Protein AF-A0A847CSB2-F1 (afdb_monomer)

Structure (mmCIF, N/CA/C/O backbone):
data_AF-A0A847CSB2-F1
#
_entry.id   AF-A0A847CSB2-F1
#
loop_
_atom_site.group_PDB
_atom_site.id
_atom_site.type_symbol
_atom_site.label_atom_id
_atom_site.label_alt_id
_atom_site.label_comp_id
_atom_site.label_asym_id
_atom_site.label_entity_id
_atom_site.label_seq_id
_atom_site.pdbx_PDB_ins_code
_atom_site.Cartn_x
_atom_site.Cartn_y
_atom_site.Cartn_z
_atom_site.occupancy
_atom_site.B_iso_or_equiv
_atom_site.auth_seq_id
_atom_site.auth_comp_id
_atom_site.auth_asym_id
_atom_site.auth_atom_id
_atom_site.pdbx_PDB_model_num
ATOM 1 N N . ASP A 1 1 ? -4.315 -26.246 12.226 1.00 45.91 1 ASP A N 1
ATOM 2 C CA . ASP A 1 1 ? -5.671 -25.844 11.808 1.00 45.91 1 ASP A CA 1
ATOM 3 C C . ASP A 1 1 ? -6.004 -24.351 11.941 1.00 45.91 1 ASP A C 1
ATOM 5 O O . ASP A 1 1 ? -7.111 -23.952 11.616 1.00 45.91 1 ASP A O 1
ATOM 9 N N . LYS A 1 2 ? -5.076 -23.486 12.391 1.00 48.59 2 LYS A N 1
ATOM 10 C CA . LYS A 1 2 ? -5.387 -22.075 12.705 1.00 48.59 2 LYS A CA 1
ATOM 11 C C . LYS A 1 2 ? -5.279 -21.101 11.519 1.00 48.59 2 LYS A C 1
ATOM 13 O O . LYS A 1 2 ? -5.614 -19.933 11.665 1.00 48.59 2 LYS A O 1
ATOM 18 N N . TYR A 1 3 ? -4.836 -21.574 10.356 1.00 51.06 3 TYR A N 1
ATOM 19 C CA . TYR A 1 3 ? -4.673 -20.761 9.153 1.00 51.06 3 TYR A CA 1
ATOM 20 C C . TYR A 1 3 ? -5.296 -21.519 7.982 1.00 51.06 3 TYR A C 1
ATOM 22 O O . TYR A 1 3 ? -4.842 -22.615 7.646 1.00 51.06 3 TYR A O 1
ATOM 30 N N . LYS A 1 4 ? -6.380 -20.973 7.410 1.00 43.44 4 LYS A N 1
ATOM 31 C CA . LYS A 1 4 ? -6.955 -21.487 6.158 1.00 43.44 4 LYS A CA 1
ATOM 32 C C . LYS A 1 4 ? -5.863 -21.490 5.087 1.00 43.44 4 LYS A C 1
ATOM 34 O O . LYS A 1 4 ? -5.014 -20.600 5.074 1.00 43.44 4 LYS A O 1
ATOM 39 N N . ARG A 1 5 ? -5.879 -22.498 4.209 1.00 44.69 5 ARG A N 1
ATOM 40 C CA . ARG A 1 5 ? -4.927 -22.594 3.094 1.00 44.69 5 ARG A CA 1
ATOM 41 C C . ARG A 1 5 ? -4.974 -21.291 2.275 1.00 44.69 5 ARG A C 1
ATOM 43 O O . ARG A 1 5 ? -6.086 -20.842 1.991 1.00 44.69 5 ARG A O 1
ATOM 50 N N . PRO A 1 6 ? -3.822 -20.708 1.888 1.00 54.09 6 PRO A N 1
ATOM 51 C CA . PRO A 1 6 ? -3.761 -19.450 1.134 1.00 54.09 6 PRO A CA 1
ATOM 52 C C . PRO A 1 6 ? -4.636 -19.450 -0.128 1.00 54.09 6 PRO A C 1
ATOM 54 O O . PRO A 1 6 ? -5.209 -18.433 -0.490 1.00 54.09 6 PRO A O 1
ATOM 57 N N . GLU A 1 7 ? -4.801 -20.624 -0.736 1.00 54.84 7 GLU A N 1
ATOM 58 C CA . GLU A 1 7 ? -5.584 -20.886 -1.949 1.00 54.84 7 GLU A CA 1
ATOM 59 C C . GLU A 1 7 ? -7.095 -20.595 -1.812 1.00 54.84 7 GLU A C 1
ATOM 61 O O . GLU A 1 7 ? -7.777 -20.431 -2.816 1.00 54.84 7 GLU A O 1
ATOM 66 N N . ALA A 1 8 ? -7.632 -20.535 -0.586 1.00 55.44 8 ALA A N 1
ATOM 67 C CA . ALA A 1 8 ? -9.060 -20.317 -0.308 1.00 55.44 8 ALA A CA 1
ATOM 68 C C . ALA A 1 8 ? -9.374 -18.908 0.232 1.00 55.44 8 ALA A C 1
ATOM 70 O O . ALA A 1 8 ? -10.485 -18.654 0.708 1.00 55.44 8 ALA A O 1
ATOM 71 N N . ILE A 1 9 ? -8.386 -18.014 0.234 1.00 56.59 9 ILE A N 1
ATOM 72 C CA . ILE A 1 9 ? -8.511 -16.654 0.748 1.00 56.59 9 ILE A CA 1
ATOM 73 C C . ILE A 1 9 ? -9.002 -15.749 -0.395 1.00 56.59 9 ILE A C 1
ATOM 75 O O . ILE A 1 9 ? -8.340 -15.700 -1.431 1.00 56.59 9 ILE A O 1
ATOM 79 N N . PRO A 1 10 ? -10.146 -15.046 -0.245 1.00 59.50 10 PRO A N 1
ATOM 80 C CA . PRO A 1 10 ? -10.582 -14.057 -1.226 1.00 59.50 10 PRO A CA 1
ATOM 81 C C . PRO A 1 10 ? -9.464 -13.058 -1.539 1.00 59.50 10 PRO A C 1
ATOM 83 O O . PRO A 1 10 ? -8.787 -12.580 -0.631 1.00 59.50 10 PRO A O 1
ATOM 86 N N . MET A 1 11 ? -9.278 -12.731 -2.813 1.00 62.91 11 MET A N 1
ATOM 87 C CA . MET A 1 11 ? -8.373 -11.652 -3.212 1.00 62.91 11 MET A CA 1
ATOM 88 C C . MET A 1 11 ? -8.968 -10.305 -2.778 1.00 62.91 11 MET A C 1
ATOM 90 O O . MET A 1 11 ? -10.189 -10.156 -2.699 1.00 62.91 11 MET A O 1
ATOM 94 N N . GLY A 1 12 ? -8.114 -9.337 -2.446 1.00 65.06 12 GLY A N 1
ATOM 95 C CA . GLY A 1 12 ? -8.542 -8.024 -1.954 1.00 65.06 12 GLY A CA 1
ATOM 96 C C . GLY A 1 12 ? -8.871 -7.979 -0.457 1.00 65.06 12 GLY A C 1
ATOM 97 O O . GLY A 1 12 ? -9.593 -7.083 -0.014 1.00 65.06 12 GLY A O 1
ATOM 98 N N . ILE A 1 13 ? -8.354 -8.916 0.347 1.00 80.81 13 ILE A N 1
ATOM 99 C CA . ILE A 1 13 ? -8.445 -8.797 1.808 1.00 80.81 13 ILE A CA 1
ATOM 100 C C . ILE A 1 13 ? -7.616 -7.616 2.286 1.00 80.81 13 ILE A C 1
ATOM 102 O O . ILE A 1 13 ? -6.487 -7.397 1.843 1.00 80.81 13 ILE A O 1
ATOM 106 N N . HIS A 1 14 ? -8.179 -6.901 3.253 1.00 84.81 14 HIS A N 1
ATOM 107 C CA . HIS A 1 14 ? -7.497 -5.825 3.934 1.00 84.81 14 HIS A CA 1
ATOM 108 C C . HIS A 1 14 ? -7.287 -6.123 5.406 1.00 84.81 14 HIS A C 1
ATOM 110 O O . HIS A 1 14 ? -8.015 -6.890 6.037 1.00 84.81 14 HIS A O 1
ATOM 116 N N . SER A 1 15 ? -6.259 -5.500 5.954 1.00 90.50 15 SER A N 1
ATOM 117 C CA . SER A 1 15 ? -6.008 -5.429 7.386 1.00 90.50 15 SER A CA 1
ATOM 118 C C . SER A 1 15 ? -5.755 -3.980 7.760 1.00 90.50 15 SER A C 1
ATOM 120 O O . SER A 1 15 ? -5.348 -3.184 6.916 1.00 90.50 15 SER A O 1
ATOM 122 N N . VAL A 1 16 ? -6.008 -3.637 9.018 1.00 92.00 16 VAL A N 1
ATOM 123 C CA . VAL A 1 16 ? -5.801 -2.282 9.528 1.00 92.00 16 VAL A CA 1
ATOM 124 C C . VAL A 1 16 ? -4.938 -2.358 10.779 1.00 92.00 16 VAL A C 1
ATOM 126 O O . VAL A 1 16 ? -5.176 -3.188 11.657 1.00 92.00 16 VAL A O 1
ATOM 129 N N . THR A 1 17 ? -3.930 -1.500 10.858 1.00 92.75 17 THR A N 1
ATOM 130 C CA . THR A 1 17 ? -3.054 -1.352 12.021 1.00 92.75 17 THR A CA 1
ATOM 131 C C . THR A 1 17 ? -2.906 0.119 12.368 1.00 92.75 17 THR A C 1
ATOM 133 O O . THR A 1 17 ? -2.945 0.971 11.489 1.00 92.75 17 THR A O 1
ATOM 136 N N . SER A 1 18 ? -2.684 0.424 13.644 1.00 91.38 18 SER A N 1
ATOM 137 C CA . SER A 1 18 ? -2.082 1.704 14.020 1.00 91.38 18 SER A CA 1
ATOM 138 C C . SER A 1 18 ? -0.667 1.827 13.447 1.00 91.38 18 SER A C 1
ATOM 140 O O . SER A 1 18 ? 0.094 0.847 13.445 1.00 91.38 18 SER A O 1
ATOM 142 N N . SER A 1 19 ? -0.331 3.040 13.031 1.00 89.94 19 SER A N 1
ATOM 143 C CA . SER A 1 19 ? 1.012 3.572 12.846 1.00 89.94 19 SER A CA 1
ATOM 144 C C . SER A 1 19 ? 1.825 3.457 14.136 1.00 89.94 19 SER A C 1
ATOM 146 O O . SER A 1 19 ? 1.304 3.250 15.241 1.00 89.94 19 SER A O 1
ATOM 148 N N . GLN A 1 20 ? 3.140 3.533 13.987 1.00 87.25 20 GLN A N 1
ATOM 149 C CA . GLN A 1 20 ? 4.089 3.548 15.094 1.00 87.25 20 GLN A CA 1
ATOM 150 C C . GLN A 1 20 ? 5.046 4.722 14.904 1.00 87.25 20 GLN A C 1
ATOM 152 O O . GLN A 1 20 ? 5.032 5.378 13.866 1.00 87.25 20 GLN A O 1
ATOM 157 N N . LEU A 1 21 ? 5.877 4.990 15.912 1.00 79.56 21 LEU A N 1
ATOM 158 C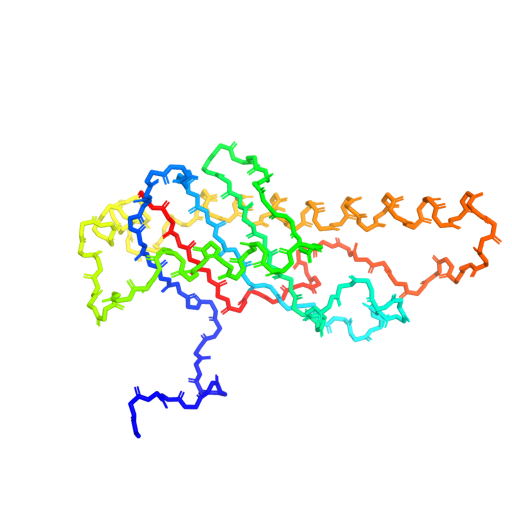 CA . LEU A 1 21 ? 6.943 5.977 15.775 1.00 79.56 21 LEU A CA 1
ATOM 159 C C . LEU A 1 21 ? 7.792 5.633 14.539 1.00 79.56 21 LEU A C 1
ATOM 161 O O . LEU A 1 21 ? 8.169 4.474 14.370 1.00 79.56 21 LEU A O 1
ATOM 165 N N . ASP A 1 22 ? 8.028 6.629 13.688 1.00 85.06 22 ASP A N 1
ATOM 166 C CA . ASP A 1 22 ? 8.772 6.523 12.424 1.00 85.06 22 ASP A CA 1
ATOM 167 C C . ASP A 1 22 ? 8.102 5.689 11.310 1.00 85.06 22 ASP A C 1
ATOM 169 O O . ASP A 1 22 ? 8.744 5.368 10.311 1.00 85.06 22 ASP A O 1
ATOM 173 N N . ILE A 1 23 ? 6.808 5.358 11.436 1.00 90.81 23 ILE A N 1
ATOM 174 C CA . ILE A 1 23 ? 6.009 4.787 10.340 1.00 90.81 23 ILE A CA 1
ATOM 175 C C . ILE A 1 23 ? 4.803 5.684 10.076 1.00 90.81 23 ILE A C 1
ATOM 177 O O . ILE A 1 23 ? 3.902 5.784 10.908 1.00 90.81 23 ILE A O 1
ATOM 181 N N . GLU A 1 24 ? 4.786 6.308 8.901 1.00 93.94 24 GLU A N 1
ATOM 182 C CA . GLU A 1 24 ? 3.710 7.211 8.487 1.00 93.94 24 GLU A CA 1
ATOM 183 C C . GLU A 1 24 ? 2.350 6.500 8.285 1.00 93.94 24 GLU A C 1
ATOM 185 O O . GLU A 1 24 ? 2.284 5.287 8.074 1.00 93.94 24 GLU A O 1
ATOM 190 N N . PRO A 1 25 ? 1.221 7.222 8.379 1.00 96.12 25 PRO A N 1
ATOM 191 C CA . PRO A 1 25 ? -0.068 6.721 7.912 1.00 96.12 25 PRO A CA 1
ATOM 192 C C . PRO A 1 25 ? -0.082 6.531 6.392 1.00 96.12 25 PRO A C 1
ATOM 194 O O . PRO A 1 25 ? 0.503 7.316 5.642 1.00 96.12 25 PRO A O 1
ATOM 197 N N . GLY A 1 26 ? -0.764 5.488 5.931 1.00 96.69 26 GLY A N 1
ATOM 198 C CA . GLY A 1 26 ? -0.759 5.119 4.522 1.00 96.69 26 GLY A CA 1
ATOM 199 C C . GLY A 1 26 ? -1.242 3.701 4.267 1.00 96.69 26 GLY A C 1
ATOM 200 O O . GLY A 1 26 ? -1.999 3.108 5.045 1.00 96.69 26 GLY A O 1
ATOM 201 N N . VAL A 1 27 ? -0.796 3.133 3.149 1.00 97.19 27 VAL A N 1
ATOM 202 C CA . VAL A 1 27 ? -1.231 1.819 2.677 1.00 97.19 27 VAL A CA 1
ATOM 203 C C . VAL A 1 27 ? -0.072 1.043 2.082 1.00 97.19 27 VAL A C 1
ATOM 205 O O . VAL A 1 27 ? 0.685 1.539 1.251 1.00 97.19 27 VAL A O 1
ATOM 208 N N . ILE A 1 28 ? 0.023 -0.222 2.471 1.00 96.25 28 ILE A N 1
ATOM 209 C CA . ILE A 1 28 ? 0.893 -1.196 1.825 1.00 96.25 28 ILE A CA 1
ATOM 210 C C . ILE A 1 28 ? 0.042 -2.054 0.895 1.00 96.25 28 ILE A C 1
ATOM 212 O O . ILE A 1 28 ? -0.823 -2.796 1.362 1.00 96.25 28 ILE A O 1
ATOM 216 N N . PHE A 1 29 ? 0.305 -1.985 -0.407 1.00 95.56 29 PHE A N 1
ATOM 217 C CA . PHE A 1 29 ? -0.351 -2.807 -1.420 1.00 95.56 29 PHE A CA 1
ATOM 218 C C . PHE A 1 29 ? 0.510 -4.012 -1.787 1.00 95.56 29 PHE A C 1
ATOM 220 O O . PHE A 1 29 ? 1.708 -3.877 -2.031 1.00 95.56 29 PHE A O 1
ATOM 227 N N . VAL A 1 30 ? -0.119 -5.187 -1.859 1.00 93.06 30 VAL A N 1
ATOM 228 C CA . VAL A 1 30 ? 0.470 -6.409 -2.413 1.00 93.06 30 VAL A CA 1
ATOM 229 C C . VAL A 1 30 ? -0.238 -6.719 -3.722 1.00 93.06 30 VAL A C 1
ATOM 231 O O . VAL A 1 30 ? -1.419 -7.072 -3.740 1.00 93.06 30 VAL A O 1
ATOM 234 N N . LEU A 1 31 ? 0.502 -6.589 -4.814 1.00 91.88 31 LEU A N 1
ATOM 235 C CA . LEU A 1 31 ? 0.022 -6.743 -6.180 1.00 91.88 31 LEU A CA 1
ATOM 236 C C . LEU A 1 31 ? 0.677 -7.964 -6.817 1.00 91.88 31 LEU A C 1
ATOM 238 O O . LEU A 1 31 ? 1.823 -8.294 -6.506 1.00 91.88 31 LEU A O 1
ATOM 242 N N . LYS A 1 32 ? -0.025 -8.626 -7.728 1.00 88.88 32 LYS A N 1
ATOM 243 C CA . LYS A 1 32 ? 0.521 -9.700 -8.558 1.00 88.88 32 LYS A CA 1
ATOM 244 C C . LYS A 1 32 ? 0.412 -9.285 -10.015 1.00 88.88 32 LYS A C 1
ATOM 246 O O . LYS A 1 32 ? -0.682 -8.991 -10.475 1.00 88.88 32 LYS A O 1
ATOM 251 N N . ASN A 1 33 ? 1.529 -9.285 -10.730 1.00 85.50 33 ASN A N 1
ATOM 252 C CA . ASN A 1 33 ? 1.505 -9.102 -12.174 1.00 85.50 33 ASN A CA 1
ATOM 253 C C . ASN A 1 33 ? 0.873 -10.345 -12.827 1.00 85.50 33 ASN A C 1
ATOM 255 O O . ASN A 1 33 ? 1.297 -11.468 -12.535 1.00 85.50 33 ASN A O 1
ATOM 259 N N . ILE A 1 34 ? -0.155 -10.152 -13.655 1.00 83.12 34 ILE A N 1
ATOM 260 C CA . ILE A 1 34 ? -0.862 -11.247 -14.346 1.00 83.12 34 ILE A CA 1
ATOM 261 C C . ILE A 1 34 ? -0.231 -11.607 -15.698 1.00 83.12 34 ILE A C 1
ATOM 263 O O . ILE A 1 34 ? -0.550 -12.647 -16.272 1.00 83.12 34 ILE A O 1
ATOM 267 N N . ASN A 1 35 ? 0.687 -10.778 -16.195 1.00 75.00 35 ASN A N 1
ATOM 268 C CA . ASN A 1 35 ? 1.402 -11.003 -17.439 1.00 75.00 35 ASN A CA 1
ATOM 269 C C . ASN A 1 35 ? 2.688 -11.801 -17.179 1.00 75.00 35 ASN A C 1
ATOM 271 O O . ASN A 1 35 ? 3.731 -11.261 -16.808 1.00 75.00 35 ASN A O 1
ATOM 275 N N . ASP A 1 36 ? 2.641 -13.099 -17.480 1.00 57.41 36 ASP A N 1
ATOM 276 C CA . ASP A 1 36 ? 3.779 -14.022 -17.337 1.00 57.41 36 ASP A CA 1
ATOM 277 C C . ASP A 1 36 ? 4.972 -13.699 -18.261 1.00 57.41 36 ASP A C 1
ATOM 279 O O . ASP A 1 36 ? 6.071 -14.225 -18.079 1.00 57.41 36 ASP A O 1
ATOM 283 N N . ASN A 1 37 ? 4.795 -12.805 -19.240 1.00 55.62 37 ASN A N 1
ATOM 284 C CA . ASN A 1 37 ? 5.861 -12.397 -20.160 1.00 55.62 37 ASN A CA 1
ATOM 285 C C . ASN A 1 37 ? 6.856 -11.394 -19.547 1.00 55.62 37 ASN A C 1
ATOM 287 O O . ASN A 1 37 ? 7.845 -11.052 -20.187 1.00 55.62 37 ASN A O 1
ATOM 291 N N . VAL A 1 38 ? 6.634 -10.932 -18.311 1.00 57.62 38 VAL A N 1
ATOM 292 C CA . VAL A 1 38 ? 7.300 -9.749 -17.753 1.00 57.62 38 VAL A CA 1
ATOM 293 C C . VAL A 1 38 ? 8.303 -10.096 -16.645 1.00 57.62 38 VAL A C 1
ATOM 295 O O . VAL A 1 38 ? 8.180 -9.592 -15.538 1.00 57.62 38 VAL A O 1
ATOM 298 N N . ASN A 1 39 ? 9.320 -10.930 -16.903 1.00 52.75 39 ASN A N 1
ATOM 299 C CA . ASN A 1 39 ? 10.612 -10.871 -16.178 1.00 52.75 39 ASN A CA 1
ATOM 300 C C . ASN A 1 39 ? 11.617 -11.940 -16.633 1.00 52.75 39 ASN A C 1
ATOM 302 O O . ASN A 1 39 ? 11.769 -12.988 -16.006 1.00 52.75 39 ASN A O 1
ATOM 306 N N . LYS A 1 40 ? 12.430 -11.634 -17.649 1.00 49.72 40 LYS A N 1
ATOM 307 C CA . LYS A 1 40 ? 13.695 -12.370 -17.856 1.00 49.72 40 LYS A CA 1
ATOM 308 C C . LYS A 1 40 ? 14.849 -11.841 -16.987 1.00 49.72 40 LYS A C 1
ATOM 310 O O . LYS A 1 40 ? 15.869 -12.514 -16.850 1.00 49.72 40 LYS A O 1
ATOM 315 N N . ASN A 1 41 ? 14.681 -10.687 -16.329 1.00 54.94 41 ASN A N 1
ATOM 316 C CA . ASN A 1 41 ? 15.805 -9.925 -15.768 1.00 54.94 41 ASN A CA 1
ATOM 317 C C . ASN A 1 41 ? 16.025 -10.047 -14.245 1.00 54.94 41 ASN A C 1
ATOM 319 O O . ASN A 1 41 ? 16.944 -9.410 -13.738 1.00 54.94 41 ASN A O 1
ATOM 323 N N . HIS A 1 42 ? 15.254 -10.862 -13.508 1.00 58.97 42 HIS A N 1
ATOM 324 C CA . HIS A 1 42 ? 15.479 -11.170 -12.074 1.00 58.97 42 HIS A CA 1
ATOM 325 C C . HIS A 1 42 ? 15.618 -9.949 -11.129 1.00 58.97 42 HIS A C 1
ATOM 327 O O . HIS A 1 42 ? 16.142 -10.073 -10.021 1.00 58.97 42 HIS A O 1
ATOM 333 N N . GLN A 1 43 ? 15.168 -8.756 -11.533 1.00 66.69 43 GLN A N 1
ATOM 334 C CA . GLN A 1 43 ? 15.396 -7.537 -10.749 1.00 66.69 43 GLN A CA 1
ATOM 335 C C . GLN A 1 43 ? 14.423 -7.400 -9.573 1.00 66.69 43 GLN A C 1
ATOM 337 O O . GLN A 1 43 ? 14.818 -6.953 -8.498 1.00 66.69 43 GLN A O 1
ATOM 342 N N . ASN A 1 44 ? 13.164 -7.806 -9.762 1.00 72.12 44 ASN A N 1
ATOM 343 C CA . ASN A 1 44 ? 12.216 -7.965 -8.667 1.00 72.12 44 ASN A CA 1
ATOM 344 C C . ASN A 1 44 ? 12.372 -9.374 -8.077 1.00 72.12 44 ASN A C 1
ATOM 346 O O . ASN A 1 44 ? 11.996 -10.363 -8.706 1.00 72.12 44 ASN A O 1
ATOM 350 N N . ARG A 1 45 ? 12.901 -9.461 -6.852 1.00 77.00 45 ARG A N 1
ATOM 351 C CA . ARG A 1 45 ? 13.114 -10.743 -6.154 1.00 77.00 45 ARG A CA 1
ATOM 352 C C . ARG A 1 45 ? 11.819 -11.443 -5.749 1.00 77.00 45 ARG A C 1
ATOM 354 O O . ARG A 1 45 ? 11.855 -12.635 -5.468 1.00 77.00 45 ARG A O 1
ATOM 361 N N . LEU A 1 46 ? 10.711 -10.707 -5.682 1.00 80.38 46 LEU A N 1
ATOM 362 C CA . LEU A 1 46 ? 9.399 -11.232 -5.319 1.00 80.38 46 LEU A CA 1
ATOM 363 C C . LEU A 1 46 ? 8.516 -11.533 -6.533 1.00 80.38 46 LEU A C 1
ATOM 365 O O . LEU A 1 46 ? 7.373 -11.930 -6.332 1.00 80.38 46 LEU A O 1
ATOM 369 N N . HIS A 1 47 ? 9.010 -11.375 -7.768 1.00 80.62 47 HIS A N 1
ATOM 370 C CA . HIS A 1 47 ? 8.216 -11.628 -8.973 1.00 80.62 47 HIS A CA 1
ATOM 371 C C . HIS A 1 47 ? 7.468 -12.982 -8.902 1.00 80.62 47 HIS A C 1
ATOM 373 O O . HIS A 1 47 ? 8.086 -13.987 -8.541 1.00 80.62 47 HIS A O 1
ATOM 379 N N . PRO A 1 48 ? 6.164 -13.042 -9.252 1.00 84.62 48 PRO A N 1
ATOM 380 C CA . PRO A 1 48 ? 5.334 -12.000 -9.879 1.00 84.62 48 PRO A CA 1
ATOM 381 C C . PRO A 1 48 ? 4.722 -10.971 -8.918 1.00 84.62 48 PRO A C 1
ATOM 383 O O . PRO A 1 48 ? 3.880 -10.177 -9.329 1.00 84.62 48 PRO A O 1
ATOM 386 N N . PHE A 1 49 ? 5.119 -10.960 -7.647 1.00 87.81 49 PHE A N 1
ATOM 387 C CA . PHE A 1 49 ? 4.560 -10.070 -6.636 1.00 87.81 49 PHE A CA 1
ATOM 388 C C . PHE A 1 49 ? 5.316 -8.749 -6.521 1.00 87.81 49 PHE A C 1
ATOM 390 O O . PHE A 1 49 ? 6.544 -8.693 -6.598 1.00 87.81 49 PHE A O 1
ATOM 397 N N . TYR A 1 50 ? 4.559 -7.686 -6.291 1.00 90.38 50 TYR A N 1
ATOM 398 C CA . TYR A 1 50 ? 5.030 -6.323 -6.105 1.00 90.38 50 TYR A CA 1
ATOM 399 C C . TYR A 1 50 ? 4.446 -5.808 -4.796 1.00 90.38 50 TYR A C 1
ATOM 401 O O . TYR A 1 50 ? 3.251 -5.958 -4.545 1.00 90.38 50 TYR A O 1
ATOM 409 N N . ILE A 1 51 ? 5.294 -5.226 -3.953 1.00 92.56 51 ILE A N 1
ATOM 410 C CA . ILE A 1 51 ? 4.875 -4.622 -2.691 1.00 92.56 51 ILE A CA 1
ATOM 411 C C . ILE A 1 51 ? 5.251 -3.148 -2.749 1.00 92.56 51 ILE A C 1
ATOM 413 O O . ILE A 1 51 ? 6.404 -2.825 -3.025 1.00 92.56 51 ILE A O 1
ATOM 417 N N . VAL A 1 52 ? 4.280 -2.270 -2.524 1.00 94.81 52 VAL A N 1
ATOM 418 C CA . VAL A 1 52 ? 4.482 -0.818 -2.531 1.00 94.81 52 VAL A CA 1
ATOM 419 C C . VAL A 1 52 ? 3.879 -0.243 -1.264 1.00 94.81 52 VAL A C 1
ATOM 421 O O . VAL A 1 52 ? 2.749 -0.582 -0.912 1.00 94.81 52 VAL A O 1
ATOM 424 N N . TYR A 1 53 ? 4.634 0.619 -0.595 1.00 96.44 53 TYR A N 1
ATOM 425 C CA . TYR A 1 53 ? 4.158 1.421 0.519 1.00 96.44 53 TYR A CA 1
ATOM 426 C C . TYR A 1 53 ? 4.008 2.872 0.073 1.00 96.44 53 TYR A C 1
ATOM 428 O O . TYR A 1 53 ? 4.980 3.500 -0.354 1.00 96.44 53 TYR A O 1
ATOM 436 N N . ILE A 1 54 ? 2.783 3.378 0.171 1.00 97.31 54 ILE A N 1
ATOM 437 C CA . ILE A 1 54 ? 2.407 4.749 -0.157 1.00 97.31 54 ILE A CA 1
ATOM 438 C C . ILE A 1 54 ? 1.791 5.421 1.074 1.00 97.31 54 ILE A C 1
ATOM 440 O O . ILE A 1 54 ? 0.965 4.815 1.759 1.00 97.31 54 ILE A O 1
ATOM 444 N N . ALA A 1 55 ? 2.213 6.646 1.375 1.00 97.50 55 ALA A N 1
ATOM 445 C CA . ALA A 1 55 ? 1.643 7.457 2.444 1.00 97.50 55 ALA A CA 1
ATOM 446 C C . ALA A 1 55 ? 0.258 7.996 2.052 1.00 97.50 55 ALA A C 1
ATOM 448 O O . ALA A 1 55 ? -0.073 8.091 0.869 1.00 97.50 55 ALA A O 1
ATOM 449 N N . ASP A 1 56 ? -0.537 8.423 3.035 1.00 96.31 56 ASP A N 1
ATOM 450 C CA . ASP A 1 56 ? -1.834 9.075 2.781 1.00 96.31 56 ASP A CA 1
ATOM 451 C C . ASP A 1 56 ? -1.696 10.374 1.949 1.00 96.31 56 ASP A C 1
ATOM 453 O O . ASP A 1 56 ? -2.662 10.811 1.324 1.00 96.31 56 ASP A O 1
ATOM 457 N N . SER A 1 57 ? -0.500 10.981 1.904 1.00 95.69 57 SER A N 1
ATOM 458 C CA . SER A 1 57 ? -0.175 12.123 1.032 1.00 95.69 57 SER A CA 1
ATOM 459 C C . SER A 1 57 ? -0.059 11.760 -0.453 1.00 95.69 57 SER A C 1
ATOM 461 O O . SER A 1 57 ? -0.082 12.655 -1.296 1.00 95.69 57 SER A O 1
ATOM 463 N N . GLY A 1 58 ? 0.076 10.471 -0.778 1.00 95.38 58 GLY A N 1
ATOM 464 C CA . GLY A 1 58 ? 0.421 9.977 -2.112 1.00 95.38 58 GLY A CA 1
ATOM 465 C C . GLY A 1 58 ? 1.924 9.760 -2.331 1.00 95.38 58 GLY A C 1
ATOM 466 O O . GLY A 1 58 ? 2.315 9.281 -3.395 1.00 95.38 58 GLY A O 1
ATOM 467 N N . ASP A 1 59 ? 2.771 10.061 -1.342 1.00 96.25 59 ASP A N 1
ATOM 468 C CA . ASP A 1 59 ? 4.218 9.863 -1.453 1.00 96.25 59 ASP A CA 1
ATOM 469 C C . ASP A 1 59 ? 4.598 8.378 -1.351 1.00 96.25 59 ASP A C 1
ATOM 471 O O . ASP A 1 59 ? 4.132 7.647 -0.474 1.00 96.25 59 ASP A O 1
ATOM 475 N N . ILE A 1 60 ? 5.480 7.915 -2.241 1.00 95.75 60 ILE A N 1
ATOM 476 C CA . ILE A 1 60 ? 5.988 6.538 -2.219 1.00 95.75 60 ILE A CA 1
ATOM 477 C C . ILE A 1 60 ? 7.086 6.428 -1.162 1.00 95.75 60 ILE A C 1
ATOM 479 O O . ILE A 1 60 ? 8.208 6.886 -1.375 1.00 95.75 60 ILE A O 1
ATOM 483 N N . ILE A 1 61 ? 6.771 5.773 -0.045 1.00 94.69 61 ILE A N 1
ATOM 484 C CA . ILE A 1 61 ? 7.715 5.539 1.055 1.00 94.69 61 ILE A CA 1
ATOM 485 C C . ILE A 1 61 ? 8.679 4.404 0.715 1.00 94.69 61 ILE A C 1
ATOM 487 O O . ILE A 1 61 ? 9.867 4.465 1.024 1.00 94.69 61 ILE A O 1
ATOM 491 N N . THR A 1 62 ? 8.187 3.344 0.075 1.00 92.75 62 THR A N 1
ATOM 492 C CA . THR A 1 62 ? 9.025 2.210 -0.335 1.00 92.75 62 THR A CA 1
ATOM 493 C C . THR A 1 62 ? 8.441 1.549 -1.575 1.00 92.75 62 THR A C 1
ATOM 495 O O . THR A 1 62 ? 7.240 1.279 -1.653 1.00 92.75 62 THR A O 1
ATOM 498 N N . ASN A 1 63 ? 9.296 1.275 -2.559 1.00 90.81 63 ASN A N 1
ATOM 499 C CA . ASN A 1 63 ? 8.893 0.660 -3.820 1.00 90.81 63 ASN A CA 1
ATOM 500 C C . ASN A 1 63 ? 9.208 -0.849 -3.862 1.00 90.81 63 ASN A C 1
ATOM 502 O O . ASN A 1 63 ? 9.853 -1.421 -2.983 1.00 90.81 63 ASN A O 1
ATOM 506 N N . HIS A 1 64 ? 8.783 -1.497 -4.946 1.00 85.12 64 HIS A N 1
ATOM 507 C CA . HIS A 1 64 ? 8.878 -2.945 -5.138 1.00 85.12 64 HIS A CA 1
ATOM 508 C C . HIS A 1 64 ? 10.307 -3.515 -5.271 1.00 85.12 64 HIS A C 1
ATOM 510 O O . HIS A 1 64 ? 10.471 -4.735 -5.324 1.00 85.12 64 HIS A O 1
ATOM 516 N N . LEU A 1 65 ? 11.343 -2.676 -5.350 1.00 85.44 65 LEU A N 1
ATOM 517 C CA . LEU A 1 65 ? 12.742 -3.109 -5.445 1.00 85.44 65 LEU A CA 1
ATOM 518 C C . LEU A 1 65 ? 13.397 -3.335 -4.077 1.00 85.44 65 LEU A C 1
ATOM 520 O O . LEU A 1 65 ? 14.477 -3.925 -4.020 1.00 85.44 65 LEU A O 1
ATOM 524 N N . GLU A 1 66 ? 12.734 -2.934 -2.989 1.00 86.12 66 GLU A N 1
ATOM 525 C CA . GLU A 1 66 ? 13.236 -3.016 -1.610 1.00 86.12 66 GLU A CA 1
ATOM 526 C C . GLU A 1 66 ? 12.384 -3.979 -0.754 1.00 86.12 66 GLU A C 1
ATOM 528 O O . GLU A 1 66 ? 11.866 -3.621 0.306 1.00 86.12 66 GLU A O 1
ATOM 533 N N . PRO A 1 67 ? 12.223 -5.254 -1.172 1.00 84.12 67 PRO A N 1
ATOM 534 C CA . PRO A 1 67 ? 11.296 -6.180 -0.524 1.00 84.12 67 PRO A CA 1
ATOM 535 C C . PRO A 1 67 ? 11.672 -6.490 0.927 1.00 84.12 67 PRO A C 1
ATOM 537 O O . PRO A 1 67 ? 10.804 -6.805 1.735 1.00 84.12 67 PRO A O 1
ATOM 540 N N . LYS A 1 68 ? 12.960 -6.407 1.278 1.00 87.56 68 LYS A N 1
ATOM 541 C CA . LYS A 1 68 ? 13.423 -6.630 2.649 1.00 87.56 68 LYS A CA 1
ATOM 542 C C . LYS A 1 68 ? 12.884 -5.549 3.588 1.00 87.56 68 LYS A C 1
ATOM 544 O O . LYS A 1 68 ? 12.357 -5.889 4.643 1.00 87.56 68 LYS A O 1
ATOM 549 N N . ASP A 1 69 ? 12.990 -4.286 3.195 1.00 88.94 69 ASP A N 1
ATOM 550 C CA . ASP A 1 69 ? 12.606 -3.159 4.046 1.00 88.94 69 ASP A CA 1
ATOM 551 C C . ASP A 1 69 ? 11.079 -3.081 4.184 1.00 88.94 69 ASP A C 1
ATOM 553 O O . ASP A 1 69 ? 10.561 -2.850 5.280 1.00 88.94 69 ASP A O 1
ATOM 557 N N . MET A 1 70 ? 10.352 -3.461 3.127 1.00 90.69 70 MET A N 1
ATOM 558 C CA . MET A 1 70 ? 8.910 -3.710 3.194 1.00 90.69 70 MET A CA 1
ATOM 559 C C . MET A 1 70 ? 8.534 -4.796 4.205 1.00 90.69 70 MET A C 1
ATOM 561 O O . MET A 1 70 ? 7.658 -4.594 5.049 1.00 90.69 70 MET A O 1
ATOM 565 N N . LEU A 1 71 ? 9.188 -5.958 4.147 1.00 89.88 71 LEU A N 1
ATOM 566 C CA . LEU A 1 71 ? 8.901 -7.064 5.063 1.00 89.88 71 LEU A CA 1
ATOM 567 C C . LEU A 1 71 ? 9.288 -6.729 6.509 1.00 89.88 71 LEU A C 1
ATOM 569 O O . LEU A 1 71 ? 8.580 -7.133 7.434 1.00 89.88 71 LEU A O 1
ATOM 573 N N . ASP A 1 72 ? 10.368 -5.974 6.718 1.00 91.69 72 ASP A N 1
ATOM 574 C CA . ASP A 1 72 ? 10.764 -5.480 8.037 1.00 91.69 72 ASP A CA 1
ATOM 575 C C . ASP A 1 72 ? 9.741 -4.482 8.602 1.00 91.69 72 ASP A C 1
ATOM 577 O O . ASP A 1 72 ? 9.376 -4.601 9.774 1.00 91.69 72 ASP A O 1
ATOM 581 N N . THR A 1 73 ? 9.205 -3.584 7.770 1.00 91.81 73 THR A N 1
ATOM 582 C CA . THR A 1 73 ? 8.136 -2.641 8.147 1.00 91.81 73 THR A CA 1
ATOM 583 C C . THR A 1 73 ? 6.861 -3.377 8.555 1.00 91.81 73 THR A C 1
ATOM 585 O O . THR A 1 73 ? 6.339 -3.161 9.651 1.00 91.81 73 THR A O 1
ATOM 588 N N . ILE A 1 74 ? 6.390 -4.323 7.733 1.00 90.75 74 ILE A N 1
ATOM 589 C CA . ILE A 1 74 ? 5.213 -5.151 8.053 1.00 90.75 74 ILE A CA 1
ATOM 590 C C . ILE A 1 74 ? 5.446 -5.929 9.352 1.00 90.75 74 ILE A C 1
ATOM 592 O O . ILE A 1 74 ? 4.574 -5.994 10.222 1.00 90.75 74 ILE A O 1
ATOM 596 N N . ARG A 1 75 ? 6.641 -6.509 9.518 1.00 91.25 75 ARG A N 1
ATOM 597 C CA . ARG A 1 75 ? 7.000 -7.238 10.735 1.00 91.25 75 ARG A CA 1
ATOM 598 C C . ARG A 1 75 ? 6.950 -6.327 11.954 1.00 91.25 75 ARG A C 1
ATOM 600 O O . ARG A 1 75 ? 6.430 -6.763 12.976 1.00 91.25 75 ARG A O 1
ATOM 607 N N . LEU A 1 76 ? 7.465 -5.103 11.872 1.00 91.75 76 LEU A N 1
ATOM 608 C CA . LEU A 1 76 ? 7.430 -4.145 12.976 1.00 91.75 76 LEU A CA 1
ATOM 609 C C . LEU A 1 76 ? 5.983 -3.797 13.360 1.00 91.75 76 LEU A C 1
ATOM 611 O O . LEU A 1 76 ? 5.618 -3.956 14.526 1.00 91.75 76 LEU A O 1
ATOM 615 N N . LEU A 1 77 ? 5.148 -3.472 12.367 1.00 89.75 77 LEU A N 1
ATOM 616 C CA . LEU A 1 77 ? 3.739 -3.106 12.552 1.00 89.75 77 LEU A CA 1
ATOM 617 C C . LEU A 1 77 ? 2.890 -4.220 13.164 1.00 89.75 77 LEU A C 1
ATOM 619 O O . LEU A 1 77 ? 1.975 -3.941 13.942 1.00 89.75 77 LEU A O 1
ATOM 623 N N . CYS A 1 78 ? 3.157 -5.475 12.805 1.00 88.00 78 CYS A N 1
ATOM 624 C CA . CYS A 1 78 ? 2.280 -6.598 13.134 1.00 88.00 78 CYS A CA 1
ATOM 625 C C . CYS A 1 78 ? 2.827 -7.522 14.234 1.00 88.00 78 CYS A C 1
ATOM 627 O O . CYS A 1 78 ? 2.099 -8.391 14.724 1.00 88.00 78 CYS A O 1
ATOM 629 N N . ARG A 1 79 ? 4.091 -7.381 14.655 1.00 88.38 79 ARG A N 1
ATOM 630 C CA . ARG A 1 79 ? 4.703 -8.298 15.633 1.00 88.38 79 ARG A CA 1
ATOM 631 C C . ARG A 1 79 ? 3.940 -8.298 16.957 1.00 88.38 79 ARG A C 1
ATOM 633 O O . ARG A 1 79 ? 3.751 -7.268 17.589 1.00 88.38 79 ARG A O 1
ATOM 640 N N . GLY A 1 80 ? 3.560 -9.494 17.408 1.00 85.31 80 GLY A N 1
ATOM 641 C CA . GLY A 1 80 ? 2.860 -9.693 18.682 1.00 85.31 80 GLY A CA 1
ATOM 642 C C . GLY A 1 80 ? 1.378 -9.304 18.661 1.00 85.31 80 GLY A C 1
ATOM 643 O O . GLY A 1 80 ? 0.684 -9.555 19.645 1.00 85.31 80 GLY A O 1
ATOM 644 N N . LYS A 1 81 ? 0.867 -8.759 17.549 1.00 85.31 81 LYS A N 1
ATOM 645 C CA . LYS A 1 81 ? -0.550 -8.425 17.391 1.00 85.31 81 LYS A CA 1
ATOM 646 C C . LYS A 1 81 ? -1.315 -9.667 16.942 1.00 85.31 81 LYS A C 1
ATOM 648 O O . LYS A 1 81 ? -1.186 -10.120 15.810 1.00 85.31 81 LYS A O 1
ATOM 653 N N . THR A 1 82 ? -2.077 -10.245 17.864 1.00 84.38 82 THR A N 1
ATOM 654 C CA . THR A 1 82 ? -2.935 -11.418 17.599 1.00 84.38 82 THR A CA 1
ATOM 655 C C . THR A 1 82 ? -4.425 -11.086 17.631 1.00 84.38 82 THR A C 1
ATOM 657 O O . THR A 1 82 ? -5.245 -11.917 17.247 1.00 84.38 82 THR A O 1
ATOM 660 N N . GLU A 1 83 ? -4.761 -9.863 18.041 1.00 85.56 83 GLU A N 1
ATOM 661 C CA . GLU A 1 83 ? -6.114 -9.323 18.083 1.00 85.56 83 GLU A CA 1
ATOM 662 C C . GLU A 1 83 ? -6.256 -8.154 17.106 1.00 85.56 83 GLU A C 1
ATOM 664 O O . GLU A 1 83 ? -5.271 -7.535 16.699 1.00 85.56 83 GLU A O 1
ATOM 669 N N . ILE A 1 84 ? -7.501 -7.859 16.738 1.00 83.62 84 ILE A N 1
ATOM 670 C CA . ILE A 1 84 ? -7.839 -6.748 15.851 1.00 83.62 84 ILE A CA 1
ATOM 671 C C . ILE A 1 84 ? -7.585 -5.426 16.577 1.00 83.62 84 ILE A C 1
ATOM 673 O O . ILE A 1 84 ? -8.073 -5.212 17.689 1.00 83.62 84 ILE A O 1
ATOM 677 N N . ASP A 1 85 ? -6.887 -4.509 15.911 1.00 87.25 85 ASP A N 1
ATOM 678 C CA . ASP A 1 85 ? -6.744 -3.131 16.367 1.00 87.25 85 ASP A CA 1
ATOM 679 C C . ASP A 1 85 ? -8.071 -2.380 16.179 1.00 87.25 85 ASP A C 1
ATOM 681 O O . ASP A 1 85 ? -8.361 -1.831 15.111 1.00 87.25 85 ASP A O 1
ATOM 685 N N . LYS A 1 86 ? -8.920 -2.412 17.214 1.00 89.88 86 LYS A N 1
ATOM 686 C CA . LYS A 1 86 ? -10.281 -1.860 17.153 1.00 89.88 86 LYS A CA 1
ATOM 687 C C . LYS A 1 86 ? -10.291 -0.380 16.798 1.00 89.88 86 LYS A C 1
ATOM 689 O O . LYS A 1 86 ? -11.082 0.023 15.956 1.00 89.88 86 LYS A O 1
ATOM 694 N N . ARG A 1 87 ? -9.394 0.413 17.390 1.00 91.06 87 ARG A N 1
ATOM 695 C CA . ARG A 1 87 ? -9.362 1.867 17.193 1.00 91.06 87 ARG A CA 1
ATOM 696 C C . ARG A 1 87 ? -9.068 2.214 15.736 1.00 91.06 87 ARG A C 1
ATOM 698 O O . ARG A 1 87 ? -9.781 3.019 15.140 1.00 91.06 87 ARG A O 1
ATOM 705 N N . SER A 1 88 ? -8.050 1.583 15.162 1.00 92.06 88 SER A N 1
ATOM 706 C CA . SER A 1 88 ? -7.665 1.823 13.769 1.00 92.06 88 SER A CA 1
ATOM 707 C C . SER A 1 88 ? -8.702 1.274 12.796 1.00 92.06 88 SER A C 1
ATOM 709 O O . SER A 1 88 ? -9.037 1.933 11.813 1.00 92.06 88 SER A O 1
ATOM 711 N N . THR A 1 89 ? -9.294 0.120 13.114 1.00 92.00 89 THR A N 1
ATOM 712 C CA . THR A 1 89 ? -10.388 -0.466 12.325 1.00 92.00 89 THR A CA 1
ATOM 713 C C . THR A 1 89 ? -11.624 0.439 12.310 1.00 92.00 89 THR A C 1
ATOM 715 O O . THR A 1 89 ? -12.200 0.676 11.253 1.00 92.00 89 THR A O 1
ATOM 718 N N . GLU A 1 90 ? -12.019 1.001 13.453 1.0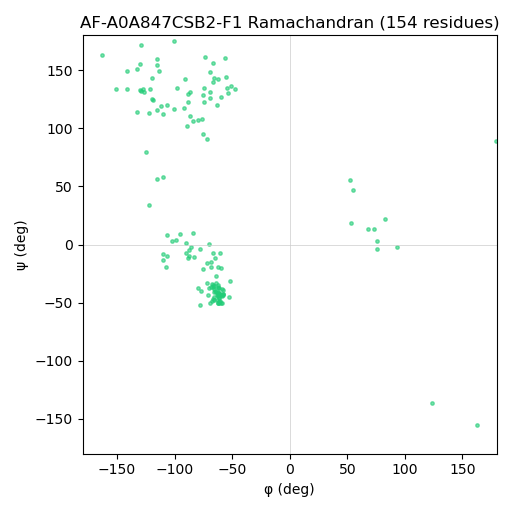0 93.31 90 GLU A N 1
ATOM 719 C CA . GLU A 1 90 ? -13.144 1.940 13.552 1.00 93.31 90 GLU A CA 1
ATOM 720 C C . GLU A 1 90 ? -12.882 3.235 12.773 1.00 93.31 90 GLU A C 1
ATOM 722 O O . GLU A 1 90 ? -13.775 3.724 12.077 1.00 93.31 90 GLU A O 1
ATOM 727 N N . ALA A 1 91 ? -11.659 3.773 12.842 1.00 93.38 91 ALA A N 1
ATOM 728 C CA . ALA A 1 91 ? -11.262 4.945 12.065 1.00 93.38 91 ALA A CA 1
ATOM 729 C C . ALA A 1 91 ? -11.369 4.679 10.554 1.00 93.38 91 ALA A C 1
ATOM 731 O O . ALA A 1 91 ? -12.006 5.452 9.835 1.00 93.38 91 ALA A O 1
ATOM 732 N N . PHE A 1 92 ? -10.827 3.548 10.093 1.00 93.75 92 PHE A N 1
ATOM 733 C CA . PHE A 1 92 ? -10.914 3.121 8.697 1.00 93.75 92 PHE A CA 1
ATOM 734 C C . PHE A 1 92 ? -12.361 2.891 8.237 1.00 93.75 92 PHE A C 1
ATOM 736 O O . PHE A 1 92 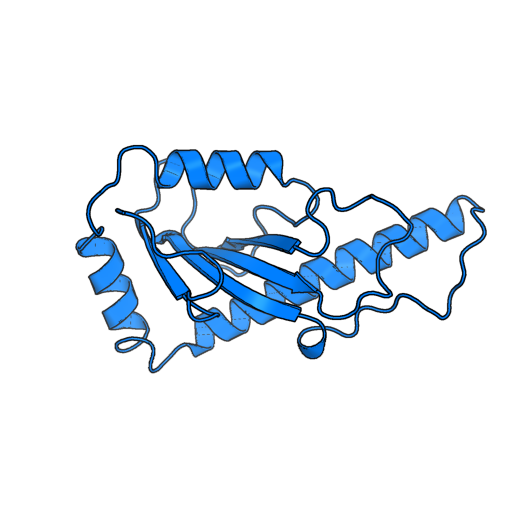? -12.759 3.375 7.176 1.00 93.75 92 PHE A O 1
ATOM 743 N N . ASN A 1 93 ? -13.185 2.212 9.038 1.00 92.94 93 ASN A N 1
ATOM 744 C CA . ASN A 1 93 ? -14.585 1.946 8.699 1.00 92.94 93 ASN A CA 1
ATOM 745 C C . ASN A 1 93 ? -15.417 3.226 8.630 1.00 92.94 93 ASN A C 1
ATOM 747 O O . ASN A 1 93 ? -16.269 3.364 7.752 1.00 92.94 93 ASN A O 1
ATOM 751 N N . LYS A 1 94 ? -15.162 4.188 9.522 1.00 94.31 94 LYS A N 1
ATOM 752 C CA . LYS A 1 94 ? -15.839 5.487 9.500 1.00 94.31 94 LYS A CA 1
ATOM 753 C C . LYS A 1 94 ? -15.524 6.260 8.221 1.00 94.31 94 LYS A C 1
ATOM 755 O O . LYS A 1 94 ? -16.430 6.833 7.619 1.00 94.31 94 LYS A O 1
ATOM 760 N N . GLU A 1 95 ? -14.261 6.268 7.813 1.00 93.00 95 GLU A N 1
ATOM 761 C CA . GLU A 1 95 ? -13.797 6.955 6.607 1.00 93.00 95 GLU A CA 1
ATOM 762 C C . GLU A 1 95 ? -14.345 6.304 5.332 1.00 93.00 95 GLU A C 1
ATOM 764 O O . GLU A 1 95 ? -14.933 6.972 4.479 1.00 93.00 95 GLU A O 1
ATOM 769 N N . THR A 1 96 ? -14.234 4.979 5.243 1.00 93.75 96 THR A N 1
ATOM 770 C CA . THR A 1 96 ? -14.630 4.214 4.056 1.00 93.75 96 THR A CA 1
ATOM 771 C C . THR A 1 96 ? -16.106 3.837 4.042 1.00 93.75 96 THR A C 1
ATOM 773 O O . THR A 1 96 ? -16.579 3.250 3.072 1.00 93.75 96 THR A O 1
ATOM 776 N N . LYS A 1 97 ? -16.869 4.174 5.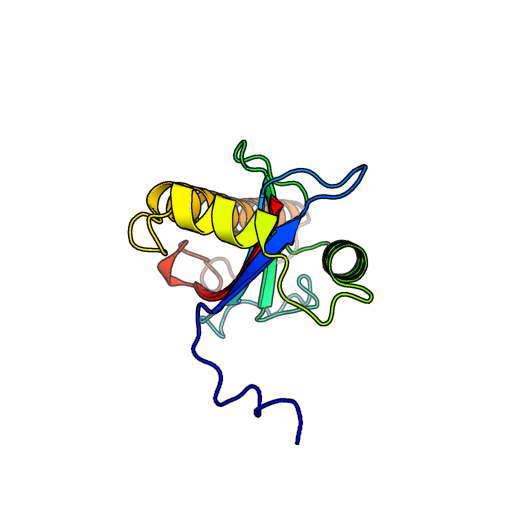088 1.00 93.75 97 LYS A N 1
ATOM 777 C CA . LYS A 1 97 ? -18.261 3.740 5.271 1.00 93.75 97 LYS A CA 1
ATOM 778 C C . LYS A 1 97 ? -18.383 2.213 5.146 1.00 93.75 97 LYS A C 1
ATOM 780 O O . LYS A 1 97 ? -19.130 1.714 4.301 1.00 93.75 97 LYS A O 1
ATOM 785 N N . ASP A 1 98 ? -17.596 1.507 5.955 1.00 88.88 98 ASP A N 1
ATOM 786 C CA . ASP A 1 98 ? -17.435 0.046 5.940 1.00 88.88 98 ASP A CA 1
ATOM 787 C C . ASP A 1 98 ? -17.034 -0.481 4.548 1.00 88.88 98 ASP A C 1
ATOM 789 O O . ASP A 1 98 ? -17.658 -1.389 3.999 1.00 88.88 98 ASP A O 1
ATOM 793 N N . GLY A 1 99 ? -16.039 0.159 3.922 1.00 86.75 99 GLY A N 1
ATOM 794 C CA . GLY A 1 99 ? -15.537 -0.211 2.594 1.00 86.75 99 GLY A CA 1
ATOM 795 C C . GLY A 1 99 ? -16.424 0.195 1.409 1.00 86.75 99 GLY A C 1
ATOM 796 O O . GLY A 1 99 ? -16.088 -0.102 0.266 1.00 86.75 99 GLY A O 1
ATOM 797 N N . LYS A 1 100 ? -17.545 0.896 1.622 1.00 88.12 100 LYS A N 1
ATOM 798 C CA . LYS A 1 100 ? -18.425 1.363 0.526 1.00 88.12 100 LYS A CA 1
ATOM 799 C C . LYS A 1 100 ? -17.870 2.568 -0.237 1.00 88.12 100 LYS A C 1
ATOM 801 O O . LYS A 1 100 ? -18.311 2.851 -1.347 1.00 88.12 100 LYS A O 1
ATOM 806 N N . ARG A 1 101 ? -16.954 3.322 0.369 1.00 92.88 101 ARG A N 1
ATOM 807 C CA . ARG A 1 101 ? -16.321 4.533 -0.167 1.00 92.88 101 ARG A CA 1
ATOM 808 C C . ARG A 1 101 ? -14.804 4.371 -0.135 1.00 92.88 101 ARG A C 1
ATOM 810 O O . ARG A 1 101 ? -14.137 4.913 0.734 1.00 92.88 101 ARG A O 1
ATOM 817 N N . MET A 1 102 ? -14.274 3.644 -1.113 1.00 93.50 102 MET A N 1
ATOM 818 C CA . MET A 1 102 ? -12.837 3.365 -1.237 1.00 93.50 102 MET A CA 1
ATOM 819 C C . MET A 1 102 ? -12.097 4.336 -2.167 1.00 93.50 102 MET A C 1
ATOM 821 O O . MET A 1 102 ? -10.938 4.101 -2.465 1.00 93.50 102 MET A O 1
ATOM 825 N N . GLY A 1 103 ? -12.732 5.426 -2.619 1.00 95.00 103 GLY A N 1
ATOM 826 C CA . GLY A 1 103 ? -12.180 6.306 -3.661 1.00 95.00 103 GLY A CA 1
ATOM 827 C C . GLY A 1 103 ? -10.756 6.805 -3.388 1.00 95.00 103 GLY A C 1
ATOM 828 O O . GLY A 1 103 ? -9.913 6.688 -4.266 1.00 95.00 103 GLY A O 1
ATOM 829 N N . ALA A 1 104 ? -10.470 7.260 -2.163 1.00 94.50 104 ALA A N 1
ATOM 830 C CA . ALA A 1 104 ? -9.122 7.693 -1.777 1.00 94.50 104 ALA A CA 1
ATOM 831 C C . ALA A 1 104 ? -8.097 6.546 -1.868 1.00 94.50 104 ALA A C 1
ATOM 833 O O . ALA A 1 104 ? -7.018 6.701 -2.423 1.00 94.50 104 ALA A O 1
ATOM 834 N N . TYR A 1 105 ? -8.465 5.351 -1.404 1.00 94.94 105 TYR A N 1
ATOM 835 C CA . TYR A 1 105 ? -7.618 4.159 -1.483 1.00 94.94 105 TYR A CA 1
ATOM 836 C C . TYR A 1 105 ? -7.416 3.668 -2.920 1.00 94.94 105 TYR A C 1
ATOM 838 O O . TYR A 1 105 ? -6.345 3.166 -3.251 1.00 94.94 105 TYR A O 1
ATOM 846 N N . SER A 1 106 ? -8.428 3.810 -3.777 1.00 93.94 106 SER A N 1
ATOM 847 C CA . SER A 1 106 ? -8.322 3.517 -5.208 1.00 93.94 106 SER A CA 1
ATOM 848 C C . SER A 1 106 ? -7.378 4.489 -5.918 1.00 93.94 106 SER A C 1
ATOM 850 O O . SER A 1 106 ? -6.637 4.071 -6.800 1.00 93.94 106 SER A O 1
ATOM 852 N N . GLU A 1 107 ? -7.366 5.760 -5.514 1.00 95.69 107 GLU A N 1
ATOM 853 C CA . GLU A 1 107 ? -6.419 6.756 -6.022 1.00 95.69 107 GLU A CA 1
ATOM 854 C C . GLU A 1 107 ? -4.981 6.424 -5.595 1.00 95.69 107 GLU A C 1
ATOM 856 O O . GLU A 1 107 ? -4.094 6.340 -6.443 1.00 95.69 107 GLU A O 1
ATOM 861 N N . LEU A 1 108 ? -4.766 6.097 -4.314 1.00 96.88 108 LEU A N 1
ATOM 862 C CA . LEU A 1 108 ? -3.464 5.634 -3.815 1.00 96.88 108 LEU A CA 1
ATOM 863 C C . LEU A 1 108 ? -2.981 4.360 -4.527 1.00 96.88 108 LEU A C 1
ATOM 865 O O . LEU A 1 108 ? -1.795 4.224 -4.820 1.00 96.88 108 LEU A O 1
ATOM 869 N N . LEU A 1 109 ? -3.890 3.428 -4.831 1.00 95.19 109 LEU A N 1
ATOM 870 C CA . LEU A 1 109 ? -3.572 2.233 -5.612 1.00 95.19 109 LEU A CA 1
ATOM 871 C C . LEU A 1 109 ? -3.094 2.595 -7.026 1.00 95.19 109 LEU A C 1
ATOM 873 O O . LEU A 1 109 ? -2.121 2.008 -7.499 1.00 95.19 109 LEU A O 1
ATOM 877 N N . SER A 1 110 ? -3.740 3.566 -7.681 1.00 94.00 110 SER A N 1
ATOM 878 C CA . SER A 1 110 ? -3.306 4.060 -8.993 1.00 94.00 110 SER A CA 1
ATOM 879 C C . SER A 1 110 ? -1.887 4.620 -8.921 1.00 94.00 110 SER A C 1
ATOM 881 O O . SER A 1 110 ? -1.022 4.171 -9.667 1.00 94.00 110 SER A O 1
ATOM 883 N N . TYR A 1 111 ? -1.607 5.503 -7.956 1.00 95.50 111 TYR A N 1
ATOM 884 C CA . TYR A 1 111 ? -0.272 6.085 -7.773 1.00 95.50 111 TYR A CA 1
ATOM 885 C C . TYR A 1 111 ? 0.801 5.035 -7.464 1.00 95.50 111 TYR A C 1
ATOM 887 O O . TYR A 1 111 ? 1.924 5.116 -7.970 1.00 95.50 111 TYR A O 1
ATOM 895 N N . ALA A 1 112 ? 0.463 4.008 -6.682 1.00 94.81 112 ALA A N 1
ATOM 896 C CA . ALA A 1 112 ? 1.369 2.896 -6.414 1.00 94.81 112 ALA A CA 1
ATOM 897 C C . ALA A 1 112 ? 1.725 2.116 -7.694 1.00 94.81 112 ALA A C 1
ATOM 899 O O . ALA A 1 112 ? 2.884 1.742 -7.886 1.00 94.81 112 ALA A O 1
ATOM 900 N N . ILE A 1 113 ? 0.755 1.889 -8.582 1.00 91.88 113 ILE A N 1
ATOM 901 C CA . ILE A 1 113 ? 0.973 1.197 -9.860 1.00 91.88 113 ILE A CA 1
ATOM 902 C C . ILE A 1 113 ? 1.766 2.075 -10.829 1.00 91.88 113 ILE A 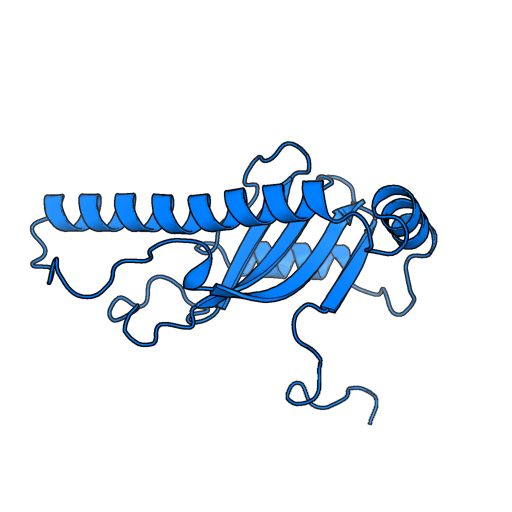C 1
ATOM 904 O O . ILE A 1 113 ? 2.734 1.593 -11.422 1.00 91.88 113 ILE A O 1
ATOM 908 N N . ASP A 1 114 ? 1.440 3.363 -10.921 1.00 91.31 114 ASP A N 1
ATOM 909 C CA . ASP A 1 114 ? 2.179 4.329 -11.740 1.00 91.31 114 ASP A CA 1
ATOM 910 C C . ASP A 1 114 ? 3.655 4.398 -11.319 1.00 91.31 114 ASP A C 1
ATOM 912 O O . ASP A 1 114 ? 4.553 4.417 -12.163 1.00 91.31 114 ASP A O 1
ATOM 916 N N . SER A 1 115 ? 3.933 4.329 -10.012 1.00 91.69 115 SER A N 1
ATOM 917 C CA . SER A 1 115 ? 5.299 4.237 -9.484 1.00 91.69 115 SER A CA 1
ATOM 918 C C . SER A 1 115 ? 6.037 2.983 -9.969 1.00 91.69 115 SER A C 1
ATOM 920 O O . SER A 1 115 ? 7.206 3.063 -10.359 1.00 91.69 115 SER A O 1
ATOM 922 N N . ILE A 1 116 ? 5.372 1.820 -9.999 1.00 88.94 116 ILE A N 1
ATOM 923 C CA . ILE A 1 116 ? 5.965 0.578 -10.522 1.00 88.94 116 ILE A CA 1
ATOM 924 C C . ILE A 1 116 ? 6.325 0.739 -12.004 1.00 88.94 116 ILE A C 1
ATOM 926 O O . ILE A 1 116 ? 7.438 0.371 -12.397 1.00 88.94 116 ILE A O 1
ATOM 930 N N . VAL A 1 117 ? 5.410 1.293 -12.807 1.00 85.50 117 VAL A N 1
ATOM 931 C CA . VAL A 1 117 ? 5.615 1.529 -14.246 1.00 85.50 117 VAL A CA 1
ATOM 932 C C . VAL A 1 117 ? 6.788 2.482 -14.469 1.00 85.50 117 VAL A C 1
ATOM 934 O O . VAL A 1 117 ? 7.725 2.131 -15.183 1.00 85.50 117 VAL A O 1
ATOM 937 N N . ALA A 1 118 ? 6.807 3.629 -13.786 1.00 86.62 118 ALA A N 1
ATOM 938 C CA . ALA A 1 118 ? 7.856 4.636 -13.935 1.00 86.62 118 ALA A CA 1
ATOM 939 C C . ALA A 1 118 ? 9.252 4.105 -13.558 1.00 86.62 118 ALA A C 1
ATOM 941 O O . ALA A 1 118 ? 10.235 4.351 -14.262 1.00 86.62 118 ALA A O 1
ATOM 942 N N . VAL A 1 119 ? 9.356 3.335 -12.467 1.00 85.50 119 VAL A N 1
ATOM 943 C CA . VAL A 1 119 ? 10.618 2.689 -12.059 1.00 85.50 119 VAL A CA 1
ATOM 944 C C . VAL A 1 119 ? 11.099 1.702 -13.121 1.00 85.50 119 VAL A C 1
ATOM 946 O O . VAL A 1 119 ? 12.306 1.601 -13.363 1.00 85.50 119 VAL A O 1
ATOM 949 N N . LYS A 1 120 ? 10.177 0.981 -13.765 1.00 80.00 120 LYS A N 1
ATOM 950 C CA . LYS A 1 120 ? 10.514 0.053 -14.840 1.00 80.00 120 LYS A CA 1
ATOM 951 C C . LYS A 1 120 ? 10.984 0.782 -16.099 1.00 80.00 120 LYS A C 1
ATOM 953 O O . LYS A 1 120 ? 12.063 0.468 -16.591 1.00 80.00 120 LYS A O 1
ATOM 958 N N . GLU A 1 121 ? 10.232 1.772 -16.573 1.00 80.00 121 GLU A N 1
ATOM 959 C CA . GLU A 1 121 ? 10.582 2.545 -17.772 1.00 80.00 121 GLU A CA 1
ATOM 960 C C . GLU A 1 121 ? 11.952 3.217 -17.637 1.00 80.00 121 GLU A C 1
ATOM 962 O O . GLU A 1 121 ? 12.773 3.152 -18.553 1.00 80.00 121 GLU A O 1
ATOM 967 N N . LYS A 1 122 ? 12.243 3.799 -16.465 1.00 81.94 122 LYS A N 1
ATOM 968 C CA . LYS A 1 122 ? 13.557 4.384 -16.174 1.00 81.94 122 LYS A CA 1
ATOM 969 C C . LYS A 1 122 ? 14.681 3.353 -16.289 1.00 81.94 122 LYS A C 1
ATOM 971 O O . LYS A 1 122 ? 15.711 3.630 -16.892 1.00 81.94 122 LYS A O 1
ATOM 976 N N . LYS A 1 123 ? 14.485 2.155 -15.739 1.00 75.94 123 LYS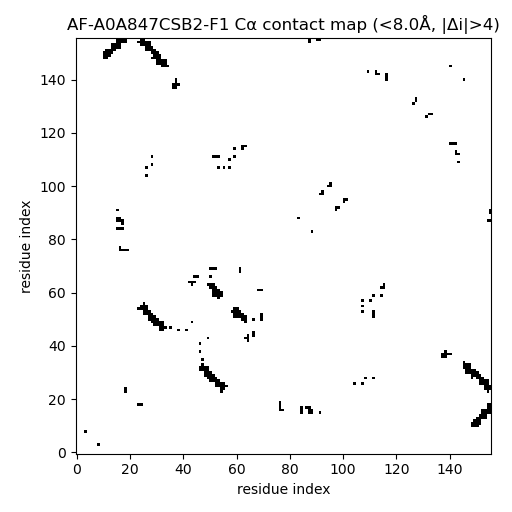 A N 1
ATOM 977 C CA . LYS A 1 123 ? 15.480 1.075 -15.799 1.00 75.94 123 LYS A CA 1
ATOM 978 C C . LYS A 1 123 ? 15.681 0.522 -17.205 1.00 75.94 123 LYS A C 1
ATOM 980 O O . LYS A 1 123 ? 16.807 0.161 -17.557 1.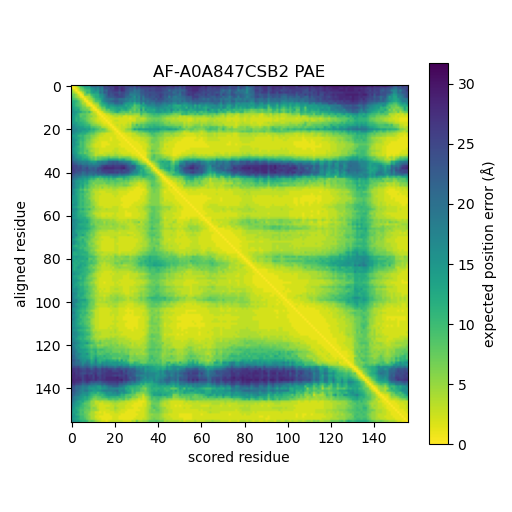00 75.94 123 LYS A O 1
ATOM 985 N N . ASP A 1 124 ? 14.612 0.437 -17.986 1.00 74.00 124 ASP A N 1
ATOM 986 C CA . ASP A 1 124 ? 14.681 0.015 -19.383 1.00 74.00 124 ASP A CA 1
ATOM 987 C C . ASP A 1 124 ? 15.474 1.042 -20.208 1.00 74.00 124 ASP A C 1
ATOM 989 O O . ASP A 1 124 ? 16.338 0.656 -21.000 1.00 74.00 124 ASP A O 1
ATOM 993 N N . LEU A 1 125 ? 15.274 2.340 -19.945 1.00 78.38 125 LEU A N 1
ATOM 994 C CA . LEU A 1 125 ? 16.078 3.418 -20.523 1.00 78.38 125 LEU A CA 1
ATOM 995 C C . LEU A 1 125 ? 17.556 3.329 -20.110 1.00 78.38 125 LEU A C 1
ATOM 997 O O . LEU A 1 125 ? 18.423 3.349 -20.982 1.00 78.38 125 LEU A O 1
ATOM 1001 N N . ASP A 1 126 ? 17.854 3.186 -18.816 1.00 79.25 126 ASP A N 1
ATOM 1002 C CA . ASP A 1 126 ? 19.234 3.062 -18.317 1.00 79.25 126 ASP A CA 1
ATOM 1003 C C . ASP A 1 126 ? 19.948 1.857 -18.962 1.00 79.25 126 ASP A C 1
ATOM 1005 O O . ASP A 1 126 ? 21.083 1.956 -19.429 1.00 79.25 126 ASP A O 1
ATOM 1009 N N . SER A 1 127 ? 19.252 0.721 -19.083 1.00 72.38 127 SER A N 1
ATOM 1010 C CA . SER A 1 127 ? 19.790 -0.493 -19.714 1.00 72.38 127 SER A CA 1
ATOM 1011 C C . SER A 1 127 ? 20.063 -0.315 -21.210 1.00 72.38 127 SER A C 1
ATOM 1013 O O . SER A 1 127 ? 21.033 -0.878 -21.725 1.00 72.38 127 SER A O 1
ATOM 1015 N N . PHE A 1 128 ? 19.223 0.459 -21.906 1.00 73.88 128 PHE A N 1
ATOM 1016 C CA . PHE A 1 128 ? 19.439 0.822 -23.305 1.00 73.88 128 PHE A CA 1
ATOM 1017 C C . PHE A 1 128 ? 20.679 1.705 -23.479 1.00 73.88 128 PHE A C 1
ATOM 1019 O O . PHE A 1 128 ? 21.491 1.444 -24.368 1.00 73.88 128 PHE A O 1
ATOM 1026 N N . LEU A 1 129 ? 20.851 2.713 -22.618 1.00 80.50 129 LEU A N 1
ATOM 1027 C CA . LEU A 1 129 ? 22.015 3.603 -22.649 1.00 80.50 129 LEU A CA 1
ATOM 1028 C C . LEU A 1 129 ? 23.327 2.857 -22.357 1.00 80.50 129 LEU A C 1
ATOM 1030 O O . LEU A 1 129 ? 24.349 3.164 -22.967 1.00 80.50 129 LEU A O 1
ATOM 1034 N N . ASP A 1 130 ? 23.283 1.823 -21.516 1.00 78.44 130 ASP A N 1
ATOM 1035 C CA . ASP A 1 130 ? 24.414 0.928 -21.229 1.00 78.44 130 ASP A CA 1
ATOM 1036 C C . ASP A 1 130 ? 24.803 0.001 -22.407 1.00 78.44 130 ASP A C 1
ATOM 1038 O O . ASP A 1 130 ? 25.713 -0.823 -22.279 1.00 78.44 130 ASP A O 1
ATOM 1042 N N . GLY A 1 131 ? 24.114 0.076 -23.553 1.00 66.56 131 GLY A N 1
ATOM 1043 C CA . GLY A 1 131 ? 24.426 -0.721 -24.745 1.00 66.56 131 GLY A CA 1
ATOM 1044 C C . GLY A 1 131 ? 24.054 -2.204 -24.631 1.00 66.56 131 GLY A C 1
ATOM 1045 O O . GLY A 1 131 ? 24.477 -3.015 -25.461 1.00 66.56 131 GLY A O 1
ATOM 1046 N N . ARG A 1 132 ? 23.255 -2.589 -23.626 1.00 63.06 132 ARG A N 1
ATOM 1047 C CA . ARG A 1 132 ? 22.698 -3.944 -23.536 1.00 63.06 132 ARG A CA 1
ATOM 1048 C C . ARG A 1 132 ? 21.572 -4.094 -24.560 1.00 63.06 132 ARG A C 1
ATOM 1050 O O . ARG A 1 132 ? 20.605 -3.339 -24.555 1.00 63.06 132 ARG A O 1
ATOM 1057 N N . SER A 1 133 ? 21.696 -5.079 -25.452 1.00 53.84 133 SER A N 1
ATOM 1058 C CA . SER A 1 133 ? 20.655 -5.397 -26.436 1.00 53.84 133 SER A CA 1
ATOM 1059 C C . SER A 1 133 ? 19.382 -5.856 -25.718 1.00 53.84 133 SER A C 1
ATOM 1061 O O . SER A 1 133 ? 19.413 -6.839 -24.977 1.00 53.84 133 SER A O 1
ATOM 1063 N N . MET A 1 134 ? 18.274 -5.143 -25.926 1.00 55.81 134 MET A N 1
ATOM 1064 C CA . MET A 1 134 ? 16.958 -5.487 -25.385 1.00 55.81 134 MET A CA 1
ATOM 1065 C C . MET A 1 134 ? 15.952 -5.706 -26.518 1.00 55.81 134 MET A C 1
ATOM 1067 O O . MET A 1 134 ? 15.962 -5.010 -27.534 1.00 55.81 134 MET A O 1
ATOM 1071 N N . SER A 1 135 ? 15.058 -6.678 -26.325 1.00 51.66 135 SER A N 1
ATOM 1072 C CA . SER A 1 135 ? 13.851 -6.854 -27.137 1.00 51.66 135 SER A CA 1
ATOM 1073 C C . SER A 1 135 ? 12.839 -5.784 -26.725 1.00 51.66 135 SER A C 1
ATOM 1075 O O . SER A 1 135 ? 12.098 -5.962 -25.765 1.00 51.66 135 SER A O 1
ATOM 1077 N N . PHE A 1 136 ? 12.815 -4.661 -27.442 1.00 48.66 136 PHE A N 1
ATOM 1078 C CA . PHE A 1 136 ? 11.955 -3.496 -27.176 1.00 48.66 136 PHE A CA 1
ATOM 1079 C C . PHE A 1 136 ? 10.438 -3.763 -27.217 1.00 48.66 136 PHE A C 1
ATOM 1081 O O . PHE A 1 136 ? 9.654 -2.868 -26.916 1.00 48.66 136 PHE A O 1
ATOM 1088 N N . ILE A 1 137 ? 10.003 -4.956 -27.631 1.00 48.72 137 ILE A N 1
ATOM 1089 C CA . ILE A 1 137 ? 8.624 -5.195 -28.080 1.00 48.72 137 ILE A CA 1
ATOM 1090 C C . ILE A 1 137 ? 7.804 -6.073 -27.110 1.00 48.72 137 ILE A C 1
ATOM 1092 O O . ILE A 1 137 ? 6.585 -6.099 -27.232 1.00 48.72 137 ILE A O 1
ATOM 1096 N N . SER A 1 138 ? 8.397 -6.761 -26.122 1.00 49.47 138 SER A N 1
ATOM 1097 C CA . SER A 1 138 ? 7.678 -7.845 -25.414 1.00 49.47 138 SER A CA 1
ATOM 1098 C C . SER A 1 138 ? 7.217 -7.585 -23.972 1.00 49.47 138 SER A C 1
ATOM 1100 O O . SER A 1 138 ? 6.308 -8.276 -23.524 1.00 49.47 138 SER A O 1
ATOM 1102 N N . ASP A 1 139 ? 7.775 -6.609 -23.246 1.00 57.03 139 ASP A N 1
ATOM 1103 C CA . ASP A 1 139 ? 7.657 -6.585 -21.772 1.00 57.03 139 ASP A CA 1
ATOM 1104 C C . ASP A 1 139 ? 7.011 -5.291 -21.235 1.00 57.03 139 ASP A C 1
ATOM 1106 O O . ASP A 1 139 ? 7.386 -4.791 -20.171 1.00 57.03 139 ASP A O 1
ATOM 1110 N N . LYS A 1 140 ? 6.057 -4.697 -21.956 1.00 62.25 140 LYS A N 1
ATOM 1111 C CA . LYS A 1 140 ? 5.417 -3.448 -21.517 1.00 62.25 140 LYS A CA 1
ATOM 1112 C C . LYS A 1 140 ? 4.426 -3.715 -20.379 1.00 62.25 140 LYS A C 1
ATOM 1114 O O . LYS A 1 140 ? 3.575 -4.587 -20.511 1.00 62.25 140 LYS A O 1
ATOM 1119 N N . ILE A 1 141 ? 4.554 -2.973 -19.276 1.00 66.75 141 ILE A N 1
ATOM 1120 C CA . ILE A 1 141 ? 3.512 -2.890 -18.243 1.00 66.75 141 ILE A CA 1
ATOM 1121 C C . ILE A 1 141 ? 2.639 -1.691 -18.619 1.00 66.75 141 ILE A C 1
ATOM 1123 O O . ILE A 1 141 ? 3.143 -0.574 -18.702 1.00 66.75 141 ILE A O 1
ATOM 1127 N N . ASN A 1 142 ? 1.364 -1.928 -18.902 1.00 65.62 142 ASN A N 1
ATOM 1128 C CA . ASN A 1 142 ? 0.407 -0.941 -19.398 1.00 65.62 142 ASN A CA 1
ATOM 1129 C C . ASN A 1 142 ? -0.345 -0.206 -18.278 1.00 65.62 142 ASN A C 1
ATOM 1131 O O . ASN A 1 142 ? -1.055 0.753 -18.570 1.00 65.62 142 ASN A O 1
ATOM 1135 N N . GLY A 1 143 ? -0.182 -0.624 -17.018 1.00 70.94 143 GLY A N 1
ATOM 1136 C CA . GLY A 1 143 ? -0.764 0.044 -15.853 1.00 70.94 143 GLY A CA 1
ATOM 1137 C C . GLY A 1 143 ? -1.632 -0.891 -15.017 1.00 70.94 143 GLY A C 1
ATOM 1138 O O . GLY A 1 143 ? -1.238 -2.021 -14.738 1.00 70.94 143 GLY A O 1
ATOM 1139 N N . LEU A 1 144 ? -2.796 -0.398 -14.587 1.00 72.44 144 LEU A N 1
ATOM 1140 C CA . LEU A 1 144 ? -3.650 -1.045 -13.584 1.00 72.44 144 LEU A CA 1
ATOM 1141 C C . LEU A 1 144 ? -4.178 -2.422 -14.016 1.00 72.44 144 LEU A C 1
ATOM 1143 O O . LEU A 1 144 ? -4.245 -3.327 -13.191 1.00 72.44 144 LEU A O 1
ATOM 1147 N N . ASP A 1 145 ? -4.466 -2.593 -15.308 1.00 78.56 145 ASP A N 1
ATOM 1148 C CA . ASP A 1 145 ? -5.016 -3.833 -15.879 1.00 78.56 145 ASP A CA 1
ATOM 1149 C C . ASP A 1 145 ? -4.031 -5.015 -15.860 1.00 78.56 145 ASP A C 1
ATOM 1151 O O . ASP A 1 145 ? -4.438 -6.163 -16.019 1.00 78.56 145 ASP A O 1
ATOM 1155 N N . ASP A 1 146 ? -2.742 -4.753 -15.636 1.00 82.62 146 ASP A N 1
ATOM 1156 C CA . ASP A 1 146 ? -1.705 -5.786 -15.586 1.00 82.62 146 ASP A CA 1
ATOM 1157 C C . ASP A 1 146 ? -1.484 -6.345 -14.171 1.00 82.62 146 ASP A C 1
ATOM 1159 O O . ASP A 1 146 ? -0.613 -7.202 -13.969 1.00 82.62 146 ASP A O 1
ATOM 1163 N N . PHE A 1 147 ? -2.248 -5.871 -13.181 1.00 87.12 147 PHE A N 1
ATOM 1164 C CA . PHE A 1 147 ? -2.085 -6.255 -11.785 1.00 87.12 147 PHE A CA 1
ATOM 1165 C C . PHE A 1 147 ? -3.384 -6.705 -11.126 1.00 87.12 147 PHE A C 1
ATOM 1167 O O . PHE A 1 147 ? -4.381 -5.992 -11.094 1.00 87.12 147 PHE A O 1
ATOM 1174 N N . ASP A 1 148 ? -3.300 -7.844 -10.446 1.00 89.69 148 ASP A N 1
ATOM 1175 C CA . ASP A 1 148 ? -4.284 -8.248 -9.452 1.00 89.69 148 ASP A CA 1
ATOM 1176 C C . ASP A 1 148 ? -3.899 -7.698 -8.073 1.00 89.69 148 ASP A C 1
ATOM 1178 O O . ASP A 1 148 ? -2.785 -7.921 -7.582 1.00 89.69 148 ASP A O 1
ATOM 1182 N N . LEU A 1 149 ? -4.848 -7.049 -7.392 1.00 91.31 149 LEU A N 1
ATOM 1183 C CA . LEU A 1 149 ? -4.705 -6.703 -5.978 1.00 91.31 149 LEU A CA 1
ATOM 1184 C C . LEU A 1 149 ? -4.925 -7.950 -5.112 1.00 91.31 149 LEU A C 1
ATOM 1186 O O . LEU A 1 149 ? -6.050 -8.420 -4.935 1.00 91.31 149 LEU A O 1
ATOM 1190 N N . ILE A 1 150 ? -3.847 -8.469 -4.524 1.00 90.69 150 ILE A N 1
ATOM 1191 C CA . ILE A 1 150 ? -3.904 -9.642 -3.644 1.00 90.69 150 ILE A CA 1
ATOM 1192 C C . ILE A 1 150 ? -4.428 -9.247 -2.267 1.00 90.69 150 ILE A C 1
ATOM 1194 O O . ILE A 1 150 ? -5.370 -9.853 -1.755 1.00 90.69 150 ILE A O 1
ATOM 1198 N N . SER A 1 151 ? -3.820 -8.224 -1.669 1.00 92.00 151 SER A N 1
ATOM 1199 C CA . SER A 1 151 ? -4.172 -7.735 -0.336 1.00 92.00 151 SER A CA 1
ATOM 1200 C C . SER A 1 151 ? -3.611 -6.342 -0.090 1.00 92.00 151 SER A C 1
ATOM 1202 O O . SER A 1 151 ? -2.661 -5.931 -0.757 1.00 92.00 151 SER A O 1
ATOM 1204 N N . PHE A 1 152 ? -4.131 -5.654 0.923 1.00 94.50 152 PHE A N 1
ATOM 1205 C CA . PHE A 1 152 ? -3.554 -4.396 1.388 1.00 94.50 152 PHE A CA 1
ATOM 1206 C C . PHE A 1 152 ? -3.592 -4.246 2.912 1.00 94.50 152 PHE A C 1
ATOM 1208 O O . PHE A 1 152 ? -4.478 -4.766 3.590 1.00 94.50 152 PHE A O 1
ATOM 1215 N N . LEU A 1 153 ? -2.611 -3.539 3.465 1.00 94.75 153 LEU A N 1
ATOM 1216 C CA . LEU A 1 153 ? -2.532 -3.202 4.884 1.00 94.75 153 LEU A CA 1
ATOM 1217 C C . LEU A 1 153 ? -2.644 -1.689 5.030 1.00 94.75 153 LEU A C 1
ATOM 1219 O O . LEU A 1 153 ? -1.773 -0.957 4.572 1.00 94.75 153 LEU A O 1
ATOM 1223 N N . VAL A 1 154 ? -3.714 -1.237 5.675 1.00 95.94 154 VAL A N 1
ATOM 1224 C CA . VAL A 1 154 ? -3.938 0.171 5.998 1.00 95.94 154 VAL A CA 1
ATOM 1225 C C . VAL A 1 154 ? -3.265 0.494 7.325 1.00 95.94 154 VAL A C 1
ATOM 1227 O O . VAL A 1 154 ? -3.450 -0.219 8.315 1.00 95.94 154 VAL A O 1
ATOM 1230 N N . ILE A 1 155 ? -2.510 1.583 7.344 1.00 95.75 155 ILE A N 1
ATOM 1231 C CA . ILE A 1 155 ? -1.784 2.098 8.499 1.00 95.75 155 ILE A CA 1
ATOM 1232 C C . ILE A 1 155 ? -2.456 3.414 8.901 1.00 95.75 155 ILE A C 1
ATOM 1234 O O . ILE A 1 155 ? -2.535 4.332 8.089 1.00 95.75 155 ILE A O 1
ATOM 1238 N N . LYS A 1 156 ? -2.990 3.481 10.125 1.00 93.56 156 LYS A N 1
ATOM 1239 C CA . LYS A 1 156 ? -3.762 4.620 10.653 1.00 93.56 156 LYS A CA 1
ATOM 1240 C C . LYS A 1 156 ? -3.057 5.398 11.751 1.00 93.56 156 LYS A C 1
ATOM 1242 O O . LYS A 1 156 ? -2.294 4.790 12.529 1.00 93.56 156 LYS A O 1
#

pLDDT: mean 82.08, std 14.85, range [43.44, 97.5]

Sequence (156 aa):
DKYKRPEAIPMGIHSVTSSQLDIEPGVIFVLKNINDNVNKNHQNRLHPFYIVYIADSGDIITNHLEPKDMLDTIRLLCRGKTEIDKRSTEAFNKETKDGKRMGAYSELLSYAIDSIVAVKEKKDLDSFLDGRSMSFISDKINGLDDFDLISFLVIK

Foldseek 3Di:
DPDDDLVPDDFAAEAEFADDVPGAFWKKFKKFFPDPLADPPCQQVPPSIWIWTAHLVLHT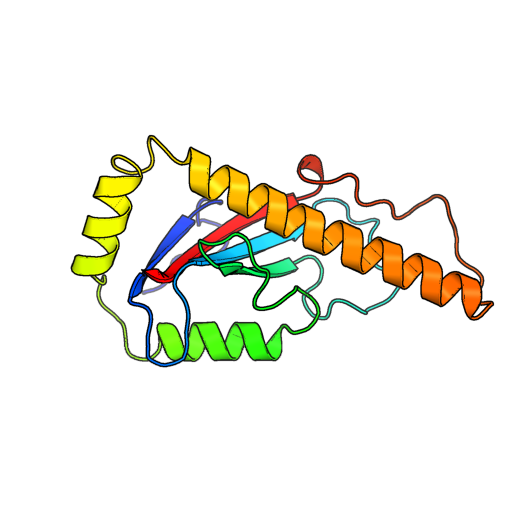PDTRNCVVVVVVVVCVGCPPPPDGPVVRVVVVCVVCVNVVNCPSVVVSQQSNQVVVQVVVVVVVVVCVVVVNDDPPPTHHDPGDVRIGGRYMYGYD

Solvent-accessible surface area (backbone atoms only — not comparable to full-atom values): 9165 Å² total; per-residue (Å²): 135,92,66,80,62,75,88,77,56,71,70,59,46,73,49,50,33,57,44,52,92,97,42,74,45,24,39,36,43,36,32,31,53,72,58,88,71,63,70,93,74,72,71,50,86,55,64,60,44,39,46,35,31,32,33,76,86,63,50,75,78,40,54,50,79,46,59,65,62,53,51,51,50,52,46,65,69,47,64,91,63,86,67,82,44,60,71,33,40,51,52,51,29,65,70,16,59,72,68,74,48,46,64,70,61,53,50,47,51,49,52,52,42,52,50,55,43,52,57,46,54,52,50,53,50,54,42,49,74,71,68,50,91,72,79,91,82,69,62,82,76,90,49,70,92,43,45,45,60,47,32,36,42,38,28,73

Radius of gyration: 17.04 Å; Cα contacts (8 Å, |Δi|>4): 201; chains: 1; bounding box: 43×38×47 Å

Mean predicted aligned error: 8.06 Å

Secondary structure (DSSP, 8-state):
--S--GGGSPTTEEEEE--BTTB-SEEEEEEEE--TTS-SS--STTTTEEEEEEETTS-EEE-TT-HHHHHHHHHHHHTT--S--HHHHHHHHHHHTTTT--HHHHHHHHHHHHHHHHHHHHHHHHHHHTT----TTS----SGGGEEEEEEEEE-

Nearest PDB structures (foldseek):
  7aor-assembly1_an  TM=2.040E-01  e=5.344E+00  Trypanosoma cruzi strain CL Brener

=== Feature glossary ===
Legend for the data blocks above and below:

— What the protein is —

The amino-acid sequence is the protein's primary structure: the linear order of residues from the N-terminus to the C-terminus, written in one-letter code. Everything else here — the 3D coordinates, the secondary structure, the domain annotations — is ultimately a consequence of this string.

Database cross-references. InterPro integrates a dozen domain/family signature databases into unified entries with residue-range hits. GO terms attach function/process/location labels with evidence codes. CATH codes position the fold in a four-level structural taxonomy. Organism is the NCBI-taxonomy species name.

— Where its atoms are —

The mmCIF block holds the 3D Cartesian coordinates of each backbone atom (N, Cα, C, O) in ångströms. mmCIF is the PDB's canonical archive format — a tagged-loop text representation of the atomic model.

The six renders are orthographic views along the three Cartesian axes in both directio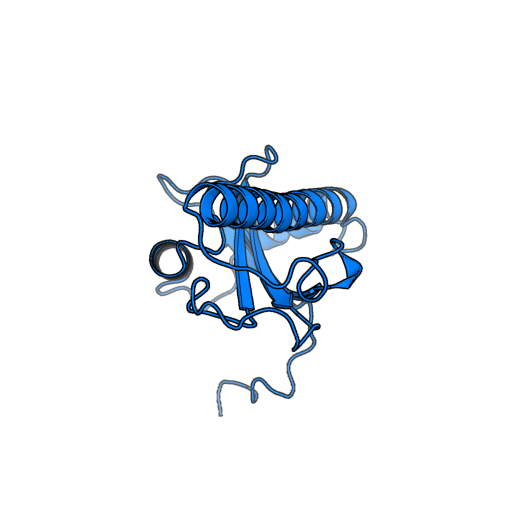ns. Representation (cartoon, sticks, or surface) and color scheme (sequence-rainbow or by-chain) vary across proteins so the training set covers all the common visualization conventions.

— Local backbone conformation —

Secondary structure is the local, repeating backbone conformation. DSSP classifies it into eight states by reading the hydrogen-bond network: three helix types (H, G, I), two β types (E, B), two non-regular types (T, S), and unstructured coil (-).

SS3 is a coarse helix/strand/coil call (letters a/b/c) made by the P-SEA algorithm from inter-Cα distances and dihedrals. It is less detailed than DSSP but needs only Cα positions.

Backbone dihedral angles. Every residue except chain termini has a φ (preceding-C → N → Cα → C) and a ψ (N → Cα → C → next-N). They are reported in degrees following the IUPAC sign convention. Secondary structure is essentially a statement about which (φ, ψ) basin each residue occupies.

— Global shape and packing —

The geometric summary reports three shape descriptors. Rg (radius of gyration) measures how spread out the Cα atoms are about their centre of mass; compact globular proteins have small Rg, elongated or unfolded ones large. Cα contacts (<8 Å, |i−j|>4) count long-range residue pairs in spatial proximity — high for tightly packed folds, near zero for rods or random coil. The bounding-box extents give the protein's footprint along x, y, z in Å.

Solvent accessibility: the surface area of each residue that a 1.4 Å water probe can touch, in Å². When only backbone atoms are present the absolute values are lower than full-atom SASA (side chains contribute most of the area) and are flagged as backbone-only.

Plot images: a contact map (which residues are close in 3D, as an N×N binary image), a Ramachandran scatter (backbone torsion angles, revealing secondary-structure composition at a glance), and — for AlphaFold structures — a PAE heatmap (pairwise prediction confidence).

— Structural neighborhood —

Foldseek's 3Di representation compresses backbone geometry into a per-residue letter drawn from a learned twenty-state alphabet. It captures the tertiary interaction pattern around each residue — which residues are packed against it in space, regardless of where they are in sequence.

Structural nearest neighbors (via Foldseek easy-search vs the PDB). Reported per hit: target PDB id, E-value, and alignment TM-score. A TM-score above ~0.5 is the conventional threshold for 'same fold'.

— Confidence and disorder —

pLDDT (predicted Local Distance Difference Test) is AlphaFold's per-residue confidence score, ranging from 0 to 100. Values above 90 indicate high confidence (typically well-packed cores); 70–90 is confident; 50–70 low confidence; below 50 usually means the region is disordered or the prediction is unreliable there. AlphaFold stores pLDDT in the mmCIF B-factor column.

For experimental (PDB) structures, the B-factor (temperature factor) quantifies the positional spread of each atom in the crystal — a combination of thermal vibration and static disorder — in units of Å². High B-factors mark flexible loops or poorly resolved regions; low B-factors mark the rigid, well-ordered core.

Predicted Aligned Error (PAE) is an AlphaFold confidence matrix: entry (i, j) is the expected error in the position of residue j, in ångströms, when the prediction is superimposed on the true structure at residue i. Low PAE within a block of residues means that block is internally rigid and well-predicted; high PAE between two blocks means their relative placement is uncertain even if each block individually is confident.